Protein AF-A0A5U8ST96-F1 (afdb_monomer_lite)

Organism: NCBI:txid149386

pLDDT: mean 84.03, std 10.92, range [59.84, 95.75]

Structure (mmCIF, N/CA/C/O backbone):
data_AF-A0A5U8ST96-F1
#
_entry.id   AF-A0A5U8ST96-F1
#
loop_
_atom_site.group_PDB
_atom_site.id
_atom_site.type_symbol
_atom_site.label_atom_id
_atom_site.label_alt_id
_atom_site.label_comp_id
_atom_site.label_asym_id
_atom_site.label_entity_id
_atom_site.label_seq_id
_atom_site.pdbx_PDB_ins_code
_atom_site.Cartn_x
_atom_site.Cartn_y
_atom_site.Cartn_z
_atom_site.occupancy
_atom_site.B_iso_or_equiv
_atom_site.auth_seq_id
_atom_site.auth_comp_id
_atom_site.auth_asym_id
_atom_site.auth_atom_id
_atom_site.pdbx_PDB_model_num
ATOM 1 N N . VAL A 1 1 ? -6.661 4.881 -2.518 1.00 79.62 1 VAL A N 1
ATOM 2 C CA . VAL A 1 1 ? -6.777 3.607 -1.764 1.00 79.62 1 VAL A CA 1
ATOM 3 C C . VAL A 1 1 ? -7.447 3.798 -0.398 1.00 79.62 1 VAL A C 1
ATOM 5 O O . VAL A 1 1 ? -8.397 3.087 -0.106 1.00 79.62 1 VAL A O 1
ATOM 8 N N . TYR A 1 2 ? -7.051 4.805 0.389 1.00 84.00 2 TYR A N 1
ATOM 9 C CA . TYR A 1 2 ? -7.552 5.016 1.760 1.00 84.00 2 TYR A CA 1
ATOM 10 C C . TYR A 1 2 ? -9.044 5.333 1.914 1.00 84.00 2 TYR A C 1
ATOM 12 O O . TYR A 1 2 ? -9.686 4.775 2.793 1.00 84.00 2 TYR A O 1
ATOM 20 N N . LEU A 1 3 ? -9.598 6.209 1.073 1.00 83.12 3 LEU A N 1
ATOM 21 C CA . LEU A 1 3 ? -10.985 6.674 1.224 1.00 83.12 3 LEU A CA 1
ATOM 22 C C . LEU A 1 3 ? -12.035 5.670 0.732 1.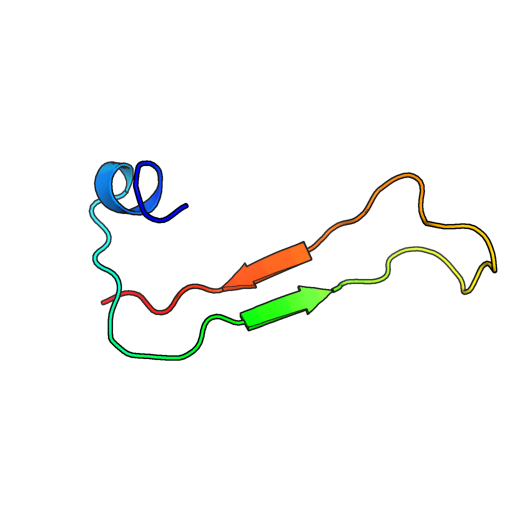00 83.12 3 LEU A C 1
ATOM 24 O O . LEU A 1 3 ? -13.167 5.702 1.199 1.00 83.12 3 LEU A O 1
ATOM 28 N N . TYR A 1 4 ? -11.670 4.797 -0.210 1.00 84.38 4 TYR A N 1
ATOM 29 C CA . TYR A 1 4 ? -12.641 3.974 -0.940 1.00 84.38 4 TYR A CA 1
ATOM 30 C C . TYR A 1 4 ? -12.276 2.487 -0.944 1.00 84.38 4 TYR A C 1
ATOM 32 O O . TYR A 1 4 ? -13.087 1.669 -0.532 1.00 84.38 4 TYR A O 1
ATOM 40 N N . ALA A 1 5 ? -11.047 2.126 -1.323 1.00 89.50 5 ALA A N 1
ATOM 41 C CA . ALA A 1 5 ? -10.671 0.722 -1.495 1.00 89.50 5 ALA A CA 1
ATOM 42 C C . ALA A 1 5 ? -10.528 -0.044 -0.166 1.00 89.50 5 ALA A C 1
ATOM 44 O O . ALA A 1 5 ? -11.074 -1.134 -0.046 1.00 89.50 5 ALA A O 1
ATOM 45 N N . LEU A 1 6 ? -9.842 0.508 0.846 1.00 90.62 6 LEU A N 1
ATOM 46 C CA . LEU A 1 6 ? -9.705 -0.186 2.140 1.00 90.62 6 LEU A CA 1
ATOM 47 C C . LEU A 1 6 ? -11.059 -0.391 2.845 1.00 90.62 6 LEU A C 1
ATOM 49 O O . LEU A 1 6 ? -11.338 -1.532 3.217 1.00 90.62 6 LEU A O 1
ATOM 53 N N . PRO A 1 7 ? -11.939 0.630 2.967 1.00 90.31 7 PRO A N 1
ATOM 54 C CA . PRO A 1 7 ? -13.245 0.443 3.599 1.00 90.31 7 PRO A CA 1
ATOM 55 C C . PRO A 1 7 ? -14.133 -0.565 2.865 1.00 90.31 7 PRO A C 1
ATOM 57 O O . PRO A 1 7 ? -14.806 -1.363 3.509 1.00 90.31 7 PRO A O 1
ATOM 60 N N . GLN A 1 8 ? -14.114 -0.572 1.526 1.00 94.25 8 GLN A N 1
ATOM 61 C CA . GLN A 1 8 ? -14.873 -1.540 0.722 1.00 94.25 8 GLN A CA 1
ATOM 62 C C . GLN A 1 8 ? -14.412 -2.984 0.938 1.00 94.25 8 GLN A C 1
ATOM 64 O O . GLN A 1 8 ? -15.220 -3.904 0.850 1.00 94.25 8 GLN A O 1
ATOM 69 N N . LEU A 1 9 ? -13.128 -3.179 1.243 1.00 92.00 9 LEU A N 1
ATOM 70 C CA . LEU A 1 9 ? -12.550 -4.481 1.572 1.00 92.00 9 LEU A CA 1
ATOM 71 C C . LEU A 1 9 ? -12.691 -4.839 3.062 1.00 92.00 9 LEU A C 1
ATOM 73 O O . LEU A 1 9 ? -12.205 -5.887 3.478 1.00 92.00 9 LEU A O 1
ATOM 77 N N . GLY A 1 10 ? -13.324 -3.985 3.876 1.00 92.44 10 GLY A N 1
ATOM 78 C CA . GLY A 1 10 ? -13.429 -4.176 5.326 1.00 92.44 10 GLY A CA 1
ATOM 79 C C . GLY A 1 10 ? -12.087 -4.073 6.058 1.00 92.44 10 GLY A C 1
ATOM 80 O O . GLY A 1 10 ? -11.967 -4.551 7.182 1.00 92.44 10 GLY A O 1
ATOM 81 N N . LEU A 1 11 ? -11.075 -3.470 5.427 1.00 91.81 11 LEU A N 1
ATOM 82 C CA . LEU A 1 11 ? -9.728 -3.345 5.971 1.00 91.81 11 LEU A CA 1
ATOM 83 C C . LEU A 1 11 ? -9.548 -1.997 6.669 1.00 91.81 11 LEU A C 1
ATOM 85 O O . LEU A 1 11 ? -9.892 -0.940 6.134 1.00 91.81 11 LEU A O 1
ATOM 89 N N . CYS A 1 12 ? -8.915 -2.031 7.839 1.00 91.25 12 CYS A N 1
ATOM 90 C CA . CYS A 1 12 ? -8.522 -0.841 8.583 1.00 91.25 12 CYS A CA 1
ATOM 91 C C . CYS A 1 12 ? -7.011 -0.640 8.483 1.00 91.25 12 CYS A C 1
ATOM 93 O O . CYS A 1 12 ? -6.226 -1.545 8.772 1.00 91.25 12 CYS A O 1
ATOM 95 N N . ARG A 1 13 ? -6.591 0.570 8.105 1.00 91.75 13 ARG A N 1
ATOM 96 C CA . ARG A 1 13 ? -5.171 0.933 8.097 1.00 91.75 13 ARG A CA 1
ATOM 97 C C . ARG A 1 13 ? -4.638 0.959 9.531 1.00 91.75 13 ARG A C 1
ATOM 99 O O . ARG A 1 13 ? -5.243 1.588 10.398 1.00 91.75 13 ARG A O 1
ATOM 106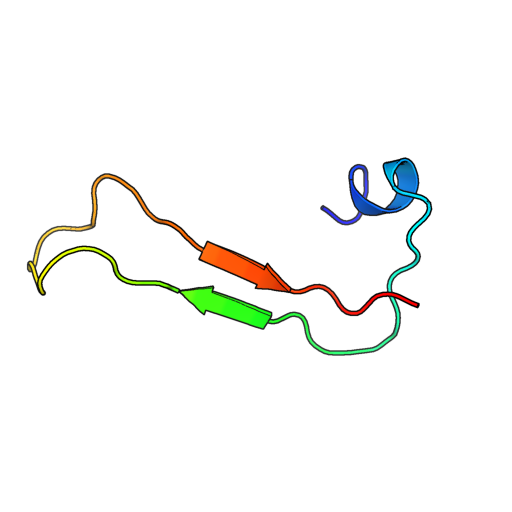 N N . ARG A 1 14 ? -3.466 0.365 9.761 1.00 93.88 14 ARG A N 1
ATOM 107 C CA . ARG A 1 14 ? -2.728 0.490 11.030 1.00 93.88 14 ARG A CA 1
ATOM 108 C C . ARG A 1 14 ? -1.595 1.515 10.933 1.00 93.88 14 ARG A C 1
ATOM 110 O O . ARG A 1 14 ? -1.122 1.786 9.828 1.00 93.88 14 ARG A O 1
ATOM 117 N N . PRO A 1 15 ? -1.126 2.087 12.058 1.00 94.81 15 PRO A N 1
ATOM 118 C CA . PRO A 1 15 ? 0.071 2.920 12.059 1.00 94.81 15 PRO A CA 1
ATOM 119 C C . PRO A 1 15 ? 1.271 2.158 11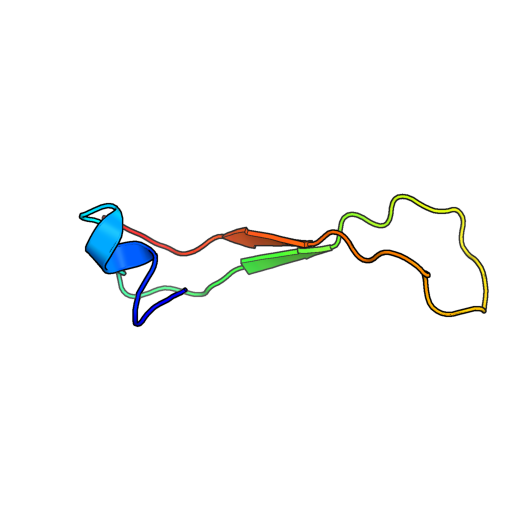.486 1.00 94.81 15 PRO A C 1
ATOM 121 O O . PRO A 1 15 ? 1.528 1.013 11.855 1.00 94.81 15 PRO A O 1
ATOM 124 N N . GLY A 1 16 ? 1.990 2.792 10.566 1.00 94.12 16 GLY A N 1
ATOM 125 C CA . GLY A 1 16 ? 3.081 2.179 9.819 1.00 94.12 16 GLY A CA 1
ATOM 126 C C . GLY A 1 16 ? 3.411 2.980 8.565 1.00 94.12 16 GLY A C 1
ATOM 127 O O . GLY A 1 16 ? 2.7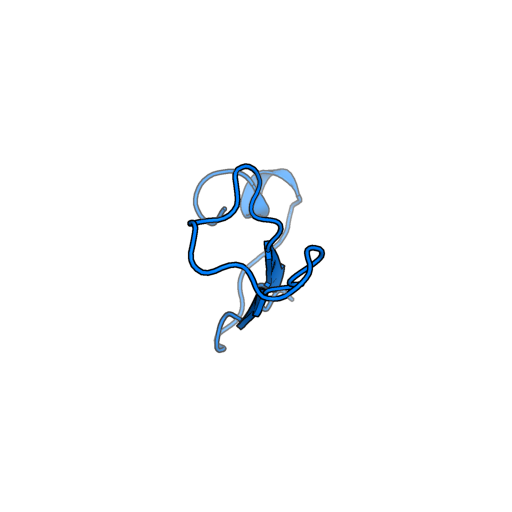17 3.952 8.248 1.00 94.12 16 GLY A O 1
ATOM 128 N N . LEU A 1 17 ? 4.475 2.565 7.883 1.00 95.62 17 LEU A N 1
ATOM 129 C CA . LEU A 1 17 ? 4.900 3.128 6.606 1.00 95.62 17 LEU A CA 1
ATOM 130 C C . LEU A 1 17 ? 4.280 2.336 5.458 1.00 95.62 17 LEU A C 1
ATOM 132 O O . LEU A 1 17 ? 4.237 1.105 5.501 1.00 95.62 17 LEU A O 1
ATOM 136 N N . ASP A 1 18 ? 3.824 3.058 4.444 1.00 95.06 18 ASP A N 1
ATOM 137 C CA . ASP A 1 18 ? 3.396 2.463 3.185 1.00 95.06 18 ASP A CA 1
ATOM 138 C C . ASP A 1 18 ? 4.642 2.182 2.334 1.00 95.06 18 ASP A C 1
ATOM 140 O O . ASP A 1 18 ? 5.644 2.896 2.441 1.00 95.06 18 ASP A O 1
ATOM 144 N N . ILE A 1 19 ? 4.604 1.132 1.513 1.00 95.75 19 ILE A N 1
ATOM 145 C CA . ILE A 1 19 ? 5.756 0.716 0.705 1.00 95.75 19 ILE A CA 1
ATOM 146 C C . ILE A 1 19 ? 5.351 0.666 -0.762 1.00 95.75 19 ILE A C 1
ATOM 148 O O . ILE A 1 19 ? 4.433 -0.059 -1.143 1.00 95.75 19 ILE A O 1
ATOM 152 N N . GLU A 1 20 ? 6.090 1.400 -1.585 1.00 94.38 20 GLU A N 1
ATOM 153 C CA . GLU A 1 20 ? 6.028 1.320 -3.040 1.00 94.38 20 GLU A CA 1
ATOM 154 C C . GLU A 1 20 ? 7.159 0.431 -3.542 1.00 94.38 20 GLU A C 1
ATOM 156 O O . GLU A 1 20 ? 8.339 0.707 -3.310 1.00 94.38 20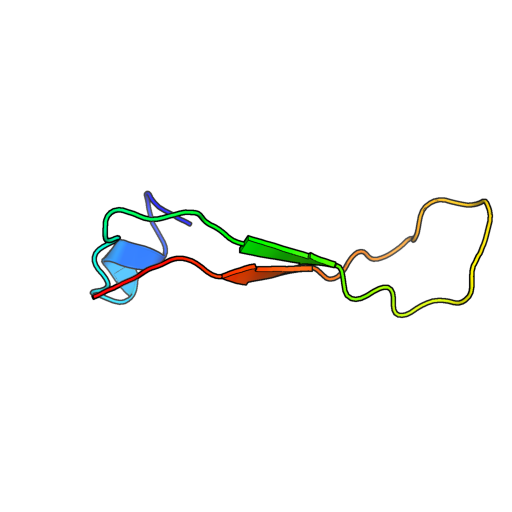 GLU A O 1
ATOM 161 N N . LYS A 1 21 ? 6.809 -0.642 -4.245 1.00 90.62 21 LYS A N 1
ATOM 162 C CA . LYS A 1 21 ? 7.781 -1.500 -4.910 1.00 90.62 21 LYS A CA 1
ATOM 163 C C . LYS A 1 21 ? 7.653 -1.325 -6.413 1.00 90.62 21 LYS A C 1
ATOM 165 O O . LYS A 1 21 ? 6.684 -1.745 -7.041 1.00 90.62 21 LYS A O 1
ATOM 170 N N . TYR A 1 22 ? 8.686 -0.724 -6.978 1.00 85.00 22 TYR A N 1
ATOM 171 C CA . TYR A 1 22 ? 8.808 -0.485 -8.403 1.00 85.00 22 TYR A CA 1
ATOM 172 C C . TYR A 1 22 ? 9.411 -1.719 -9.069 1.00 85.00 22 TYR A C 1
ATOM 174 O O . TYR A 1 22 ? 10.606 -1.990 -8.934 1.00 85.00 22 TYR A O 1
ATOM 182 N N . THR A 1 23 ? 8.589 -2.477 -9.789 1.00 74.25 23 THR A N 1
ATOM 183 C CA . THR A 1 23 ? 9.063 -3.632 -10.556 1.00 74.25 23 THR A CA 1
ATOM 184 C C . THR A 1 23 ? 9.378 -3.160 -11.974 1.00 74.25 23 THR A C 1
ATOM 186 O O . THR A 1 23 ? 8.513 -3.157 -12.847 1.00 74.25 23 THR A O 1
ATOM 189 N N . ARG A 1 24 ? 10.620 -2.712 -12.214 1.00 67.81 24 ARG A N 1
ATOM 190 C CA . ARG A 1 24 ? 11.074 -2.298 -13.554 1.00 67.81 24 ARG A CA 1
ATOM 191 C C . ARG A 1 24 ? 11.123 -3.530 -14.460 1.00 67.81 24 ARG A C 1
ATOM 193 O O . ARG A 1 24 ? 12.000 -4.373 -14.309 1.00 67.81 24 ARG A O 1
ATOM 200 N N . THR A 1 25 ? 10.142 -3.656 -15.348 1.00 62.16 25 THR A N 1
ATOM 201 C CA . THR A 1 25 ? 9.970 -4.827 -16.225 1.00 62.16 25 THR A CA 1
ATOM 202 C C . THR A 1 25 ? 10.732 -4.690 -17.544 1.00 62.16 25 THR A C 1
ATOM 204 O O . THR A 1 25 ? 11.018 -5.693 -18.189 1.00 62.16 25 THR A O 1
ATOM 207 N N . GLU A 1 26 ? 11.115 -3.469 -17.922 1.00 59.84 26 GLU A N 1
ATOM 208 C CA . GLU A 1 26 ? 11.790 -3.181 -19.187 1.00 59.84 26 GLU A CA 1
ATOM 209 C C . GLU A 1 26 ? 13.276 -2.867 -18.985 1.00 59.84 26 GLU A C 1
ATOM 211 O O . GLU A 1 26 ? 13.682 -2.258 -17.987 1.00 59.84 26 GLU A O 1
ATOM 216 N N . ALA A 1 27 ? 14.087 -3.312 -19.951 1.00 61.00 27 ALA A N 1
ATOM 217 C CA . ALA A 1 27 ? 15.516 -3.039 -20.021 1.00 61.00 27 ALA A CA 1
ATOM 218 C C . ALA A 1 27 ? 15.792 -1.537 -19.852 1.00 61.00 27 ALA A C 1
ATOM 220 O O . ALA A 1 27 ? 14.989 -0.699 -20.257 1.00 61.00 27 ALA A O 1
ATOM 221 N N . ILE A 1 28 ? 16.926 -1.203 -19.232 1.00 62.72 28 ILE A N 1
ATOM 222 C CA . ILE A 1 28 ? 17.336 0.179 -18.968 1.00 62.72 28 ILE A CA 1
ATOM 223 C C . ILE A 1 28 ? 17.349 0.947 -20.299 1.00 62.72 28 ILE A C 1
ATOM 225 O O . ILE A 1 28 ? 18.239 0.766 -21.122 1.00 62.72 28 ILE A O 1
ATOM 229 N N . SER A 1 29 ? 16.323 1.766 -20.497 1.00 65.94 29 SER A N 1
ATOM 230 C CA . SER A 1 29 ? 16.144 2.683 -21.615 1.00 65.94 29 SER A CA 1
ATOM 231 C C . SER A 1 29 ? 16.105 4.092 -21.036 1.00 65.94 29 SER A C 1
ATOM 233 O O . SER A 1 29 ? 15.542 4.295 -19.955 1.00 65.94 29 SER A O 1
ATOM 235 N N . ASP A 1 30 ? 16.719 5.046 -21.734 1.00 69.88 30 ASP A N 1
ATOM 236 C CA . ASP A 1 30 ? 16.732 6.466 -21.354 1.00 69.88 30 ASP A CA 1
ATOM 237 C C . ASP A 1 30 ? 15.357 7.137 -21.530 1.00 69.88 30 ASP A C 1
ATOM 239 O O . ASP A 1 30 ? 15.138 8.252 -21.058 1.00 69.88 30 ASP A O 1
ATOM 243 N N . ASN A 1 31 ? 14.408 6.450 -22.171 1.00 73.19 31 ASN A N 1
ATOM 244 C CA . ASN A 1 31 ? 13.037 6.922 -22.313 1.00 73.19 31 ASN A CA 1
ATOM 245 C C . ASN A 1 31 ? 12.181 6.511 -21.101 1.00 73.19 31 ASN A C 1
ATOM 247 O O . ASN A 1 31 ? 12.350 5.404 -20.577 1.00 73.19 31 ASN A O 1
ATOM 251 N N . PRO A 1 32 ? 11.236 7.365 -20.657 1.00 71.50 32 PRO A N 1
ATOM 252 C CA . PRO A 1 32 ? 10.278 6.982 -19.629 1.00 71.50 32 PRO A CA 1
ATOM 253 C C . PRO A 1 32 ? 9.468 5.765 -20.104 1.00 71.50 32 PRO A C 1
ATOM 255 O O . PRO A 1 32 ? 9.096 5.710 -21.279 1.00 71.50 32 PRO A O 1
ATOM 258 N N . PRO A 1 33 ? 9.206 4.788 -19.220 1.00 72.94 33 PRO A N 1
ATOM 259 C CA . PRO A 1 33 ? 8.462 3.594 -19.594 1.00 72.94 33 PRO A CA 1
ATOM 260 C C . PRO A 1 33 ? 7.037 3.971 -20.005 1.00 72.94 33 PRO A C 1
ATOM 262 O O . PRO A 1 33 ? 6.395 4.795 -19.350 1.00 72.94 33 PRO A O 1
ATOM 265 N N . GLU A 1 34 ? 6.536 3.347 -21.071 1.00 79.50 34 GLU A N 1
ATOM 266 C CA . GLU A 1 34 ? 5.159 3.549 -21.539 1.00 79.50 34 GLU A CA 1
ATOM 267 C C . GLU A 1 34 ? 4.146 3.003 -20.520 1.00 79.50 34 GLU A C 1
ATOM 269 O O . GLU A 1 34 ? 3.082 3.582 -20.309 1.00 79.50 34 GLU A O 1
ATOM 274 N N . HIS A 1 35 ? 4.523 1.931 -19.815 1.00 76.62 35 HIS A N 1
ATOM 275 C CA . HIS A 1 35 ? 3.731 1.321 -18.754 1.00 76.62 35 HIS A CA 1
ATOM 276 C C . HIS A 1 35 ? 4.556 1.176 -17.473 1.00 76.62 35 HIS A C 1
ATOM 278 O O . HIS A 1 35 ? 5.603 0.529 -17.451 1.00 76.62 35 HIS A O 1
ATOM 284 N N . LEU A 1 36 ? 4.058 1.754 -16.378 1.00 79.06 36 LEU A N 1
ATOM 285 C CA . LEU A 1 36 ? 4.659 1.631 -15.053 1.00 79.06 36 LEU A CA 1
ATOM 286 C C . LEU A 1 36 ? 3.826 0.682 -14.187 1.00 79.06 36 LEU A C 1
ATOM 288 O O . LEU A 1 36 ? 2.651 0.941 -13.930 1.00 79.06 36 LEU A O 1
ATOM 292 N N . CYS A 1 37 ? 4.451 -0.391 -13.701 1.00 83.81 37 CYS A N 1
ATOM 293 C CA . CYS A 1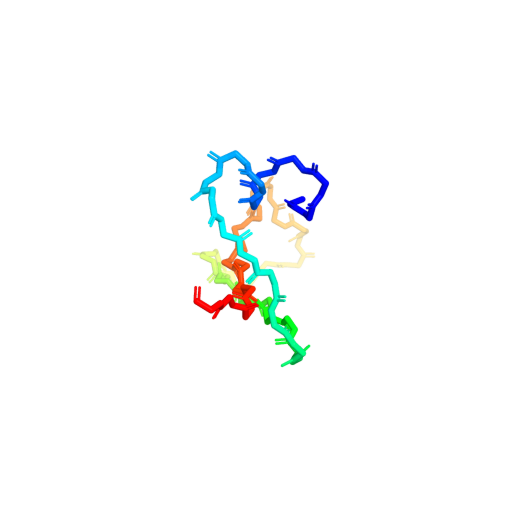 37 ? 3.853 -1.300 -12.728 1.00 83.81 37 CYS A CA 1
ATOM 294 C C . CYS A 1 37 ? 4.474 -1.073 -11.343 1.00 83.81 37 CYS A C 1
ATOM 296 O O . CYS A 1 37 ? 5.697 -1.156 -11.178 1.00 83.81 37 CYS A O 1
ATOM 298 N N . VAL A 1 38 ? 3.630 -0.781 -10.352 1.00 88.12 38 VAL A N 1
ATOM 299 C CA . VAL A 1 38 ? 4.038 -0.551 -8.960 1.00 88.12 38 VAL A CA 1
ATOM 300 C C . VAL A 1 38 ? 3.163 -1.395 -8.048 1.00 88.12 38 VAL A C 1
ATOM 302 O O . VAL A 1 38 ? 1.939 -1.265 -8.066 1.00 88.12 38 VAL A O 1
ATOM 305 N N . ASP A 1 39 ? 3.796 -2.218 -7.215 1.00 92.12 39 ASP A N 1
ATOM 306 C CA . ASP A 1 39 ? 3.101 -2.903 -6.131 1.00 92.12 39 ASP A CA 1
ATOM 307 C C . ASP A 1 39 ? 3.029 -1.955 -4.925 1.00 92.12 39 ASP A C 1
ATOM 309 O O . ASP A 1 39 ? 4.058 -1.485 -4.429 1.00 92.12 39 ASP A O 1
ATOM 313 N N . TYR A 1 40 ? 1.813 -1.665 -4.456 1.00 91.94 40 TYR A N 1
ATOM 314 C CA . TYR A 1 40 ? 1.570 -0.759 -3.330 1.00 91.94 40 TYR A CA 1
ATOM 315 C C . TYR A 1 40 ? 1.146 -1.541 -2.085 1.00 91.94 40 TYR A C 1
ATOM 317 O O . TYR A 1 40 ? 0.047 -2.098 -2.032 1.00 91.94 40 TYR A O 1
ATOM 325 N N . TYR A 1 41 ? 2.006 -1.572 -1.070 1.00 93.56 41 TYR A N 1
ATOM 326 C CA . TYR A 1 41 ? 1.750 -2.282 0.179 1.00 93.56 41 TYR A CA 1
ATOM 327 C C . TYR A 1 41 ? 1.298 -1.308 1.263 1.00 93.56 41 TYR A C 1
ATOM 329 O O . TYR A 1 41 ? 2.034 -0.401 1.655 1.00 93.56 41 TYR A O 1
ATOM 337 N N . ILE A 1 42 ? 0.093 -1.542 1.782 1.00 94.12 42 ILE A N 1
ATOM 338 C CA . ILE A 1 42 ? -0.497 -0.753 2.863 1.00 94.12 42 ILE A CA 1
ATOM 339 C C . ILE A 1 42 ? -0.545 -1.606 4.128 1.00 94.12 42 ILE A C 1
ATOM 341 O O . ILE A 1 42 ? -1.077 -2.719 4.088 1.00 94.12 42 ILE A O 1
ATOM 345 N N . PRO A 1 43 ? -0.055 -1.102 5.271 1.00 93.88 43 PRO A N 1
ATOM 346 C CA . PRO A 1 43 ? -0.190 -1.804 6.532 1.00 93.88 43 PRO A CA 1
ATOM 347 C C . PRO A 1 43 ? -1.660 -1.800 6.982 1.00 93.88 43 PRO A C 1
ATOM 349 O O . PRO A 1 43 ? -2.236 -0.757 7.303 1.00 93.88 43 PRO A O 1
ATOM 352 N N . VAL A 1 44 ? -2.248 -2.992 7.053 1.00 93.19 44 VAL A N 1
ATOM 353 C CA . VAL A 1 44 ? -3.617 -3.244 7.534 1.00 93.19 44 VAL A CA 1
ATOM 354 C C . VAL A 1 44 ? -3.605 -4.205 8.732 1.00 93.19 44 VAL A C 1
ATOM 356 O O . VAL A 1 44 ? -2.584 -4.859 8.970 1.00 93.19 44 VAL A O 1
ATOM 359 N N . LEU A 1 45 ? -4.685 -4.206 9.521 1.00 80.00 45 LEU A N 1
ATOM 360 C CA . LEU A 1 45 ? -4.941 -5.126 10.646 1.00 80.00 45 LEU A CA 1
ATOM 361 C C . LEU A 1 45 ? -5.767 -6.337 10.213 1.00 80.00 45 LEU A C 1
ATOM 363 O O . LEU A 1 45 ? -6.657 -6.142 9.356 1.00 80.00 45 LEU A O 1
#

Sequence (45 aa):
VYLYALPQLGLCRRPGLDIEKYTRTEAISDNPPEHLCVDYYIPVL

Foldseek 3Di:
DPPPDCVVVVWDADPDDKDKDWDPPDDDDPDDDPDTDIDIGTHTD

Radius of gyration: 14.53 Å; chains: 1; bounding box: 32×12×34 Å

InterPro domains:
  IPR011256 Regulatory factor, effector binding domain superfamily [G3DSA:3.20.80.10] (1-45)
  IPR011256 Regulatory factor, effector binding domain superfamily [SSF55136] (2-44)

Secondary structure (DSSP, 8-state):
-TTTHHHHTT--BPSS--EEEE---S---SSPPSS--EEEE--B-